Protein AF-A0A0G4L1C3-F1 (afdb_monomer_lite)

Foldseek 3Di:
DFFDLFQKKWKAFQDKFKWWDDDDDLPCLETDIDHHDPPGTDMFGGLVNCFVVVNPGATIDMDGDDPPPVDDTDMDMDGHHDDQQDWGQFLVRDTHGSVRLCVLLVCLVPPPPVVVVVRDPCSRHSNDDRRHDHDPPPDPPDDDPPDDDDDDDD

Structure (mmCIF, N/CA/C/O backbone):
data_AF-A0A0G4L1C3-F1
#
_entry.id   AF-A0A0G4L1C3-F1
#
loop_
_atom_site.group_PDB
_atom_site.id
_atom_site.type_symbol
_atom_site.label_atom_id
_atom_site.label_alt_id
_atom_site.label_comp_id
_atom_site.label_asym_id
_atom_site.label_entity_id
_atom_site.label_seq_id
_atom_site.pdbx_PDB_ins_code
_atom_site.Cartn_x
_atom_site.Cartn_y
_atom_site.Cartn_z
_atom_site.occupancy
_atom_site.B_iso_or_equiv
_atom_site.auth_seq_id
_atom_site.auth_comp_id
_atom_site.auth_asym_id
_atom_site.auth_atom_id
_atom_site.pdbx_PDB_model_num
ATOM 1 N N . LYS A 1 1 ? -1.130 9.609 3.101 1.00 86.75 1 LYS A N 1
ATOM 2 C CA . LYS A 1 1 ? -1.867 8.611 2.279 1.00 86.75 1 LYS A CA 1
ATOM 3 C C . LYS A 1 1 ? -0.878 7.954 1.338 1.00 86.75 1 LYS A C 1
ATOM 5 O O . LYS A 1 1 ? 0.123 8.587 1.032 1.00 86.75 1 LYS A O 1
ATOM 10 N N . HIS A 1 2 ? -1.127 6.717 0.936 1.00 92.50 2 HIS A N 1
ATOM 11 C CA . HIS A 1 2 ? -0.198 5.953 0.112 1.00 92.50 2 HIS A CA 1
ATOM 12 C C . HIS A 1 2 ? -0.915 4.809 -0.606 1.00 92.50 2 HIS A C 1
ATOM 14 O O . HIS A 1 2 ? -2.116 4.603 -0.431 1.00 92.50 2 HIS A O 1
ATOM 20 N N . THR A 1 3 ? -0.153 4.088 -1.412 1.00 94.94 3 THR A N 1
ATOM 21 C CA . THR A 1 3 ? -0.500 2.776 -1.970 1.00 94.94 3 THR A CA 1
ATOM 22 C C . THR A 1 3 ? 0.453 1.731 -1.406 1.00 94.94 3 THR A C 1
ATOM 24 O O . THR A 1 3 ? 1.547 2.077 -0.954 1.00 94.94 3 THR A O 1
ATOM 27 N N . ASP A 1 4 ? 0.083 0.458 -1.481 1.00 96.31 4 ASP A N 1
ATOM 28 C CA . ASP A 1 4 ? 0.944 -0.627 -1.016 1.00 96.31 4 ASP A CA 1
ATOM 29 C C . ASP A 1 4 ? 1.844 -1.167 -2.119 1.00 96.31 4 ASP A C 1
ATOM 31 O O . ASP A 1 4 ? 1.458 -1.256 -3.277 1.00 96.31 4 ASP A O 1
ATOM 35 N N . ILE A 1 5 ? 3.036 -1.597 -1.724 1.00 95.62 5 ILE A N 1
ATOM 36 C CA . ILE A 1 5 ? 4.051 -2.229 -2.582 1.00 95.62 5 ILE A CA 1
ATOM 37 C C . ILE A 1 5 ? 3.631 -3.628 -3.083 1.00 95.62 5 ILE A C 1
ATOM 39 O O . ILE A 1 5 ? 4.226 -4.178 -4.008 1.00 95.62 5 ILE A O 1
ATOM 43 N N . SER A 1 6 ? 2.617 -4.219 -2.453 1.00 96.38 6 SER A N 1
ATOM 44 C CA . SER A 1 6 ? 2.162 -5.600 -2.629 1.00 96.38 6 SER A CA 1
ATOM 45 C C . SER A 1 6 ? 1.531 -5.882 -4.001 1.00 96.38 6 SER A C 1
ATOM 47 O O . SER A 1 6 ? 1.251 -4.991 -4.798 1.00 96.38 6 SER A O 1
ATOM 49 N N . THR A 1 7 ? 1.276 -7.158 -4.280 1.00 97.94 7 THR A N 1
ATOM 50 C CA . THR A 1 7 ? 0.339 -7.613 -5.316 1.00 97.94 7 THR A CA 1
ATOM 51 C C . THR A 1 7 ? -1.093 -7.438 -4.809 1.00 97.94 7 THR A C 1
ATOM 53 O O . THR A 1 7 ? -1.921 -6.793 -5.453 1.00 97.94 7 THR A O 1
ATOM 56 N N . LEU A 1 8 ? -1.365 -7.971 -3.616 1.00 98.19 8 LEU A N 1
ATOM 57 C CA . LEU A 1 8 ? -2.603 -7.771 -2.870 1.00 98.19 8 LEU A CA 1
ATOM 58 C C . LEU A 1 8 ? -2.267 -7.473 -1.410 1.00 98.19 8 LEU A C 1
ATOM 60 O O . LEU A 1 8 ? -1.371 -8.091 -0.831 1.00 98.19 8 LEU A O 1
ATOM 64 N N . THR A 1 9 ? -3.031 -6.579 -0.798 1.00 98.12 9 THR A N 1
ATOM 65 C CA . THR A 1 9 ? -3.011 -6.364 0.650 1.00 98.12 9 THR A CA 1
ATOM 66 C C . THR A 1 9 ? -4.284 -6.918 1.254 1.00 98.12 9 THR A C 1
ATOM 68 O O . THR A 1 9 ? -5.376 -6.637 0.765 1.00 98.12 9 THR A O 1
ATOM 71 N N . LEU A 1 10 ? -4.137 -7.693 2.326 1.00 98.12 10 LEU A N 1
ATOM 72 C CA . LEU A 1 10 ? -5.231 -8.164 3.162 1.00 98.12 10 LEU A CA 1
ATOM 73 C C . LEU A 1 10 ? -5.126 -7.451 4.511 1.00 98.12 10 LEU A C 1
ATOM 75 O O . LEU A 1 10 ? -4.187 -7.689 5.267 1.00 98.12 10 LEU A O 1
ATOM 79 N N . LEU A 1 11 ? -6.076 -6.573 4.815 1.00 97.44 11 LEU A N 1
ATOM 80 C CA . LEU A 1 11 ? -6.136 -5.845 6.077 1.00 97.44 11 LEU A CA 1
ATOM 81 C C . LEU A 1 11 ? -7.276 -6.379 6.943 1.00 97.44 11 LEU A C 1
ATOM 83 O O . LEU A 1 11 ? -8.448 -6.297 6.579 1.00 97.44 11 LEU A O 1
ATOM 87 N N . PHE A 1 12 ? -6.927 -6.860 8.129 1.00 96.69 12 PHE A N 1
ATOM 88 C CA . PHE A 1 12 ? -7.859 -7.298 9.159 1.00 96.69 12 PHE A CA 1
ATOM 89 C C . PHE A 1 12 ? -7.980 -6.200 10.213 1.00 96.69 12 PHE A C 1
ATOM 91 O O . PHE A 1 12 ? -6.984 -5.795 10.818 1.00 96.69 12 PHE A O 1
ATOM 98 N N . SER A 1 13 ? -9.191 -5.688 10.421 1.00 94.12 13 SER A N 1
ATOM 99 C CA . SER A 1 13 ? -9.487 -4.726 11.482 1.00 94.12 13 SER A CA 1
ATOM 100 C C . SER A 1 13 ? -10.976 -4.741 11.801 1.00 94.12 13 SER A C 1
ATOM 102 O O . SER A 1 13 ? -11.802 -4.754 10.890 1.00 94.12 13 SER A O 1
ATOM 104 N N . GLU A 1 14 ? -11.302 -4.707 13.089 1.00 93.19 14 GLU A N 1
ATOM 105 C CA . GLU A 1 14 ? -12.681 -4.610 13.584 1.00 93.19 14 GLU A CA 1
ATOM 106 C C . GLU A 1 14 ? -13.099 -3.157 13.860 1.00 93.19 14 GLU A C 1
ATOM 108 O O . GLU A 1 14 ? -14.279 -2.868 14.037 1.00 93.19 14 GLU A O 1
ATOM 113 N N . GLN A 1 15 ? -12.141 -2.225 13.841 1.00 94.19 15 GLN A N 1
ATOM 114 C CA . GLN A 1 15 ? -12.339 -0.817 14.176 1.00 94.19 15 GLN A CA 1
ATOM 115 C C . GLN A 1 15 ? -12.328 0.071 12.928 1.00 94.19 15 GLN A C 1
ATOM 117 O O . GLN A 1 15 ? -11.556 -0.137 11.981 1.00 94.19 15 GLN A O 1
ATOM 122 N N . TRP A 1 16 ? -13.162 1.112 12.948 1.00 94.69 16 TRP A N 1
ATOM 123 C CA . TRP A 1 16 ? -13.150 2.168 11.938 1.00 94.69 16 TRP A CA 1
ATOM 124 C C . TRP A 1 16 ? -11.783 2.859 11.880 1.00 94.69 16 TRP A C 1
ATOM 126 O O . TRP A 1 16 ? -10.985 2.800 12.813 1.00 94.69 16 TRP A O 1
ATOM 136 N N . GLY A 1 17 ? -11.495 3.506 10.755 1.00 92.94 17 GLY A N 1
ATOM 137 C CA . GLY A 1 17 ? -10.294 4.330 10.606 1.00 92.94 17 GLY A CA 1
ATOM 138 C C . GLY A 1 17 ? -9.596 4.186 9.261 1.00 92.94 17 GLY A C 1
ATOM 139 O O . GLY A 1 17 ? -8.892 5.101 8.845 1.00 92.94 17 GLY A O 1
ATOM 140 N N . LEU A 1 18 ? -9.816 3.080 8.542 1.00 94.88 18 LEU A N 1
ATOM 141 C CA . LEU A 1 18 ? -9.357 2.963 7.159 1.00 94.88 18 LEU A CA 1
ATOM 142 C C . LEU A 1 18 ? -10.184 3.892 6.271 1.00 94.88 18 LEU A C 1
ATOM 144 O O . LEU A 1 18 ? -11.413 3.798 6.250 1.00 94.88 18 LEU A O 1
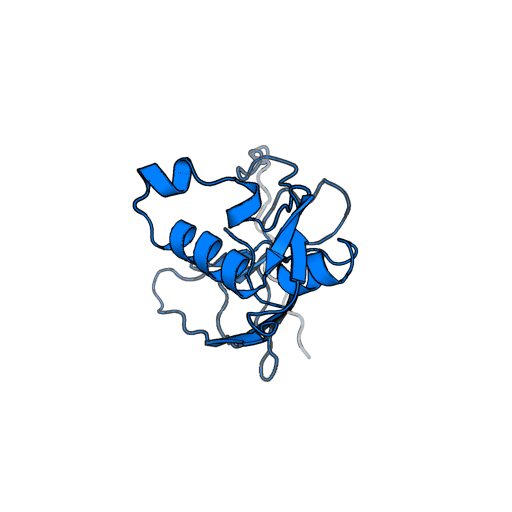ATOM 148 N N . GLN A 1 19 ? -9.500 4.727 5.495 1.00 93.00 19 GLN A N 1
ATOM 149 C CA . GLN A 1 19 ? -10.097 5.451 4.386 1.00 93.00 19 GLN A CA 1
ATOM 150 C C . GLN A 1 19 ? -9.440 5.058 3.068 1.00 93.00 19 GLN A C 1
ATOM 152 O O . GLN A 1 19 ? -8.212 4.977 2.988 1.00 93.00 19 GLN A O 1
ATOM 157 N N . VAL A 1 20 ? -10.255 4.873 2.033 1.00 91.19 20 VAL A N 1
ATOM 158 C CA . VAL A 1 20 ? -9.808 4.559 0.671 1.00 91.19 20 VAL A CA 1
ATOM 159 C C . VAL A 1 20 ? -10.345 5.584 -0.311 1.00 91.19 20 VAL A C 1
ATOM 161 O O . VAL A 1 20 ? -11.377 6.219 -0.079 1.00 91.19 20 VAL A O 1
ATOM 164 N N . ARG A 1 21 ? -9.658 5.710 -1.440 1.00 86.38 21 ARG A N 1
ATOM 165 C CA . ARG A 1 21 ? -10.145 6.467 -2.584 1.00 86.38 21 ARG A CA 1
ATOM 166 C C . ARG A 1 21 ? -10.799 5.517 -3.601 1.00 86.38 21 ARG A C 1
ATOM 168 O O . ARG A 1 21 ? -10.093 4.662 -4.133 1.00 86.38 21 ARG A O 1
ATOM 175 N N . PRO A 1 22 ? -12.112 5.627 -3.883 1.00 74.94 22 PRO A N 1
ATOM 176 C CA . PRO A 1 22 ? -12.794 4.728 -4.818 1.00 74.94 22 PRO A CA 1
ATOM 177 C C . PRO A 1 22 ? -12.300 4.879 -6.271 1.00 74.94 22 PRO A C 1
ATOM 179 O O . PRO A 1 22 ? -11.977 5.997 -6.681 1.00 74.94 22 PRO A O 1
ATOM 182 N N . PRO A 1 23 ? -12.296 3.802 -7.082 1.00 65.19 23 PRO A N 1
ATOM 183 C CA . PRO A 1 23 ? -12.051 3.892 -8.522 1.00 65.19 23 PRO A CA 1
ATOM 184 C C . PRO A 1 23 ? -13.287 4.465 -9.248 1.00 65.19 23 PRO A C 1
ATOM 186 O O . PRO A 1 23 ? -14.407 4.037 -8.976 1.00 65.19 23 PRO A O 1
ATOM 189 N N . GLY A 1 24 ? -13.126 5.410 -10.185 1.00 62.81 24 GLY A N 1
ATOM 190 C CA . GLY A 1 24 ? -14.248 5.959 -10.972 1.00 62.81 24 GLY A CA 1
ATOM 191 C C . GLY A 1 24 ? -14.107 7.434 -11.361 1.00 62.81 24 GLY A C 1
ATOM 192 O O . GLY A 1 24 ? -13.063 8.036 -11.124 1.00 62.81 24 GLY A O 1
ATOM 193 N N . THR A 1 25 ? -15.155 8.001 -11.988 1.00 47.69 25 THR A N 1
ATOM 194 C CA . THR A 1 25 ? -15.210 9.392 -12.486 1.00 47.69 25 THR A CA 1
ATOM 195 C C . THR A 1 25 ? -14.634 10.372 -11.474 1.00 47.69 25 THR A C 1
ATOM 197 O O . THR A 1 25 ? -15.139 10.488 -10.357 1.00 47.69 25 THR A O 1
ATOM 200 N N . CYS A 1 26 ? -13.597 11.085 -11.906 1.00 41.94 26 CYS A N 1
ATOM 201 C CA . CYS A 1 26 ? -12.990 12.247 -11.274 1.00 41.94 26 CYS A CA 1
ATOM 202 C C . CYS A 1 26 ? -14.085 13.133 -10.644 1.00 41.94 26 CYS A C 1
ATOM 204 O O . CYS A 1 26 ? -14.790 13.854 -11.348 1.00 41.94 26 CYS A O 1
ATOM 206 N N . GLY A 1 27 ? -14.297 13.012 -9.330 1.00 40.16 27 GLY A N 1
ATOM 207 C CA . GLY A 1 27 ? -15.465 13.602 -8.665 1.00 40.16 27 GLY A CA 1
ATOM 208 C C . GLY A 1 27 ? -15.669 13.165 -7.216 1.00 40.16 27 GLY A C 1
ATOM 209 O O . GLY A 1 27 ? -16.082 13.987 -6.400 1.00 40.16 27 GLY A O 1
ATOM 210 N N . ALA A 1 28 ? -15.277 11.943 -6.839 1.00 46.56 28 ALA A N 1
ATOM 211 C CA . ALA A 1 28 ? -15.031 11.646 -5.428 1.00 46.56 28 ALA A CA 1
ATOM 212 C C . ALA A 1 28 ? -13.695 12.299 -5.033 1.00 46.56 28 ALA A C 1
ATOM 214 O O . ALA A 1 28 ? -12.619 11.702 -5.123 1.00 46.56 28 ALA A O 1
ATOM 215 N N . ARG A 1 29 ? -13.768 13.585 -4.676 1.00 53.06 29 ARG A N 1
ATOM 216 C CA . ARG A 1 29 ? -12.661 14.337 -4.063 1.00 53.06 29 ARG A CA 1
ATOM 217 C C . ARG A 1 29 ? -12.287 13.767 -2.691 1.00 53.06 29 ARG A C 1
ATOM 219 O O . ARG A 1 29 ? -11.201 14.028 -2.198 1.00 53.06 29 ARG A O 1
ATOM 226 N N . GLU A 1 30 ? -13.178 12.982 -2.091 1.00 70.38 30 GLU A N 1
ATOM 227 C CA . GLU A 1 30 ? -13.136 12.644 -0.678 1.00 70.38 30 GLU A CA 1
ATOM 228 C C . GLU A 1 30 ? -12.699 11.196 -0.426 1.00 70.38 30 GLU A C 1
ATOM 230 O O . GLU A 1 30 ? -13.153 10.246 -1.068 1.00 70.38 30 GLU A O 1
ATOM 235 N N . MET A 1 31 ? -11.794 11.043 0.539 1.00 84.31 31 MET A N 1
ATOM 236 C CA . MET A 1 31 ? -11.395 9.761 1.108 1.00 84.31 31 MET A CA 1
ATOM 237 C C . MET A 1 31 ? -12.562 9.198 1.928 1.00 84.31 31 MET A C 1
ATOM 239 O O . MET A 1 31 ? -12.947 9.786 2.936 1.00 84.31 31 MET A O 1
ATOM 243 N N . GLY A 1 32 ? -13.115 8.057 1.521 1.00 86.12 32 GLY A N 1
ATOM 244 C CA . GLY A 1 32 ? -14.264 7.446 2.191 1.00 86.12 32 GLY A CA 1
ATOM 245 C C . GLY A 1 32 ? -13.839 6.435 3.250 1.00 86.12 32 GLY A C 1
ATOM 246 O O . GLY A 1 32 ? -12.947 5.624 3.000 1.00 86.12 32 GLY A O 1
ATOM 247 N N . PHE A 1 33 ? -14.487 6.449 4.418 1.00 90.31 33 PHE A N 1
ATOM 248 C CA . PHE A 1 33 ? -14.290 5.403 5.423 1.00 90.31 33 PHE A CA 1
ATOM 249 C C . PHE A 1 33 ? -14.807 4.054 4.931 1.00 90.31 33 PHE A C 1
ATOM 251 O O . PHE A 1 33 ? -15.901 3.951 4.374 1.00 90.31 33 PHE A O 1
ATOM 258 N N . VAL A 1 34 ? -14.040 3.003 5.206 1.00 90.88 34 VAL A N 1
ATOM 259 C CA . VAL A 1 34 ? -14.454 1.630 4.927 1.00 90.88 34 VAL A CA 1
ATOM 260 C C . VAL A 1 34 ? -15.006 1.005 6.202 1.00 90.88 34 VAL A C 1
ATOM 262 O O . VAL A 1 34 ? -14.329 0.973 7.229 1.00 90.88 34 VAL A O 1
ATOM 265 N N . ARG A 1 35 ? -16.244 0.507 6.132 1.00 92.56 35 ARG A N 1
ATOM 266 C CA . ARG A 1 35 ? -16.920 -0.149 7.256 1.00 92.56 35 ARG A CA 1
ATOM 267 C C . ARG A 1 35 ? -16.232 -1.479 7.605 1.00 92.56 35 ARG A C 1
ATOM 269 O O . ARG A 1 35 ? -16.203 -2.355 6.739 1.00 92.56 35 ARG A O 1
ATOM 276 N N . PRO A 1 36 ? -15.764 -1.679 8.852 1.00 93.69 36 PRO A N 1
ATOM 277 C CA . PRO A 1 36 ? -15.347 -2.991 9.347 1.00 93.69 36 PRO A CA 1
ATOM 278 C C . PRO A 1 36 ? -16.475 -4.011 9.247 1.00 93.69 36 PRO A C 1
ATOM 280 O O . PRO A 1 36 ? -17.616 -3.737 9.623 1.00 93.69 36 PRO A O 1
ATOM 283 N N . LYS A 1 37 ? -16.156 -5.200 8.738 1.00 94.62 37 LYS A N 1
ATOM 284 C CA . LYS A 1 37 ? -17.090 -6.323 8.669 1.00 94.62 37 LYS A CA 1
ATOM 285 C C . LYS A 1 37 ? -16.489 -7.505 9.414 1.00 94.62 37 LYS A C 1
ATOM 287 O O . LYS A 1 37 ? -15.434 -8.003 9.030 1.00 94.62 37 LYS A O 1
ATOM 292 N N . ALA A 1 38 ? -17.180 -7.953 10.460 1.00 93.75 38 ALA A N 1
ATOM 293 C CA . ALA A 1 38 ? -16.754 -9.090 11.265 1.00 93.75 38 ALA A CA 1
ATOM 294 C C . ALA A 1 38 ? -16.496 -10.329 10.388 1.00 93.75 38 ALA A C 1
ATOM 296 O O . ALA A 1 38 ? -17.269 -10.633 9.474 1.00 93.75 38 ALA A O 1
ATOM 297 N N . GLY A 1 39 ? -15.382 -11.017 10.651 1.00 94.12 39 GLY A N 1
ATOM 298 C CA . GLY A 1 39 ? -14.956 -12.202 9.901 1.00 94.12 39 GLY A CA 1
ATOM 299 C C . GLY A 1 39 ? -14.487 -11.936 8.464 1.00 94.12 39 GLY A C 1
ATOM 300 O O . GLY A 1 39 ? -14.319 -12.887 7.706 1.00 94.12 39 GLY A O 1
ATOM 301 N N . CYS A 1 40 ? -14.293 -10.677 8.058 1.00 95.94 40 CYS A N 1
ATOM 302 C CA . CYS A 1 40 ? -13.834 -10.314 6.717 1.00 95.94 40 CYS A CA 1
ATOM 303 C C . CYS A 1 40 ? -12.530 -9.509 6.766 1.00 95.94 40 CYS A C 1
ATOM 305 O O . CYS A 1 40 ? -12.315 -8.697 7.663 1.00 95.94 40 CYS A O 1
ATOM 307 N N . ALA A 1 41 ? -11.689 -9.703 5.751 1.00 96.31 41 ALA A N 1
ATOM 308 C CA . ALA A 1 41 ? -10.564 -8.822 5.467 1.00 96.31 41 ALA A CA 1
ATOM 309 C C . ALA A 1 41 ? -10.962 -7.783 4.418 1.00 96.31 41 ALA A C 1
ATOM 311 O O . ALA A 1 41 ? -11.736 -8.073 3.500 1.00 96.31 41 ALA A O 1
ATOM 312 N N . PHE A 1 42 ? -10.370 -6.599 4.503 1.00 95.31 42 PHE A N 1
ATOM 313 C CA . PHE A 1 42 ? -10.302 -5.699 3.363 1.00 95.31 42 PHE A CA 1
ATOM 314 C C . PHE A 1 42 ? -9.214 -6.203 2.426 1.00 95.31 42 PHE A C 1
ATOM 316 O O . PHE A 1 42 ? -8.078 -6.390 2.854 1.00 95.31 42 PHE A O 1
ATOM 323 N N . VAL A 1 43 ? -9.567 -6.443 1.167 1.00 96.88 43 VAL A N 1
ATOM 324 C CA . VAL A 1 43 ? -8.624 -6.914 0.153 1.00 96.88 43 VAL A CA 1
ATOM 325 C C . VAL A 1 43 ? -8.534 -5.868 -0.940 1.00 96.88 43 VAL A C 1
ATOM 327 O O . VAL A 1 43 ? -9.550 -5.528 -1.549 1.00 96.88 43 VAL A O 1
ATOM 330 N N . HIS A 1 44 ? -7.335 -5.356 -1.199 1.00 95.50 44 HIS A N 1
ATOM 331 C CA . HIS A 1 44 ? -7.127 -4.362 -2.248 1.00 95.50 44 HIS A CA 1
ATOM 332 C C . HIS A 1 44 ? -5.841 -4.585 -3.036 1.00 95.50 44 HIS A C 1
ATOM 334 O O . HIS A 1 44 ? -4.918 -5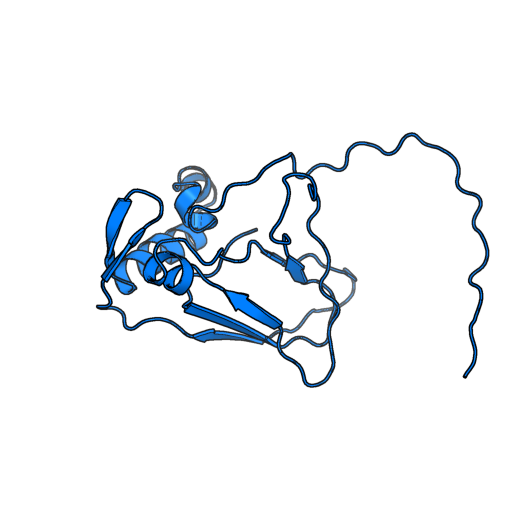.273 -2.606 1.00 95.50 44 HIS A O 1
ATOM 340 N N . VAL A 1 45 ? -5.825 -3.996 -4.229 1.00 96.62 45 VAL A N 1
ATOM 341 C CA . VAL A 1 45 ? -4.723 -4.060 -5.188 1.00 96.62 45 VAL A CA 1
ATOM 342 C C . VAL A 1 45 ? -3.571 -3.174 -4.721 1.00 96.62 45 VAL A C 1
ATOM 344 O O . VAL A 1 45 ? -3.788 -2.004 -4.383 1.00 96.62 45 VAL A O 1
ATOM 347 N N . GLY A 1 46 ? -2.361 -3.727 -4.749 1.00 96.88 46 GLY A N 1
ATOM 348 C CA . GLY A 1 46 ? -1.117 -2.976 -4.608 1.00 96.88 46 GLY A CA 1
ATOM 349 C C . GLY A 1 46 ? -0.392 -2.771 -5.945 1.00 96.88 46 GLY A C 1
ATOM 350 O O . GLY A 1 46 ? -0.849 -3.188 -7.015 1.00 96.88 46 GLY A O 1
ATOM 351 N N . ASP A 1 47 ? 0.764 -2.124 -5.871 1.00 97.00 47 ASP A N 1
ATOM 352 C CA . ASP A 1 47 ? 1.556 -1.683 -7.019 1.00 97.00 47 ASP A CA 1
ATOM 353 C C . ASP A 1 47 ? 2.035 -2.817 -7.907 1.00 97.00 47 ASP A C 1
ATOM 355 O O . ASP A 1 47 ? 1.975 -2.701 -9.130 1.00 97.00 47 ASP A O 1
ATOM 359 N N . SER A 1 48 ? 2.454 -3.936 -7.316 1.00 97.50 48 SER A N 1
ATOM 360 C CA . SER A 1 48 ? 2.992 -5.054 -8.091 1.00 97.50 48 SER A CA 1
ATOM 361 C C . SER A 1 48 ? 1.939 -5.604 -9.058 1.00 97.50 48 SER A C 1
ATOM 363 O O . SER A 1 48 ? 2.237 -5.849 -10.224 1.00 97.50 48 SER A O 1
ATOM 365 N N . LEU A 1 49 ? 0.674 -5.724 -8.631 1.00 97.50 49 LEU A N 1
ATOM 366 C CA . LEU A 1 49 ? -0.407 -6.193 -9.508 1.00 97.50 49 LEU A CA 1
ATOM 367 C C . LEU A 1 49 ? -0.816 -5.133 -10.538 1.00 97.50 49 LEU A C 1
ATOM 369 O O . LEU A 1 49 ? -1.140 -5.462 -11.684 1.00 97.50 49 LEU A O 1
ATOM 373 N N . ARG A 1 50 ? -0.775 -3.852 -10.162 1.00 96.19 50 ARG A N 1
ATOM 374 C CA . ARG A 1 50 ? -0.946 -2.748 -11.109 1.00 96.19 50 ARG A CA 1
ATOM 375 C C . ARG A 1 50 ? 0.093 -2.830 -12.230 1.00 96.19 50 ARG A C 1
ATOM 377 O O . ARG A 1 50 ? -0.296 -2.812 -13.397 1.00 96.19 50 ARG A O 1
ATOM 384 N N . PHE A 1 51 ? 1.372 -2.988 -11.904 1.00 97.19 51 PHE A N 1
ATOM 385 C CA . PHE A 1 51 ? 2.444 -3.065 -12.897 1.00 97.19 51 PHE A CA 1
ATOM 386 C C . PHE A 1 51 ? 2.358 -4.354 -13.722 1.00 97.19 51 PHE A C 1
ATOM 388 O O . PHE A 1 51 ? 2.330 -4.297 -14.951 1.00 97.19 51 PHE A O 1
ATOM 395 N N . ALA A 1 52 ? 2.195 -5.507 -13.064 1.00 96.81 52 ALA A N 1
ATOM 396 C CA . ALA A 1 52 ? 2.080 -6.813 -13.715 1.00 96.81 52 ALA A CA 1
ATOM 397 C C . ALA A 1 52 ? 0.893 -6.902 -14.689 1.00 96.81 52 ALA A C 1
ATOM 399 O O . ALA A 1 52 ? 0.956 -7.599 -15.699 1.00 96.81 52 ALA A O 1
ATOM 400 N N . SER A 1 53 ? -0.197 -6.181 -14.412 1.00 96.12 53 SER A N 1
ATOM 401 C CA . SER A 1 53 ? -1.377 -6.141 -15.285 1.00 96.12 53 SER A CA 1
ATOM 402 C C . SER A 1 53 ? -1.276 -5.142 -16.442 1.00 96.12 53 SER A C 1
ATOM 404 O O . SER A 1 53 ? -2.253 -4.965 -17.174 1.00 96.12 53 SER A O 1
ATOM 406 N N . GLY A 1 54 ? -0.132 -4.470 -16.614 1.00 95.25 54 GLY A N 1
ATOM 407 C CA . GLY A 1 54 ? 0.025 -3.397 -17.595 1.00 95.25 54 GLY A CA 1
ATOM 408 C C . GLY A 1 54 ? -0.869 -2.197 -17.276 1.00 95.25 54 GLY A C 1
ATOM 409 O O . GLY A 1 54 ? -1.515 -1.653 -18.167 1.00 95.25 54 GLY A O 1
ATOM 410 N N . MET A 1 55 ? -0.954 -1.822 -15.995 1.00 92.81 55 MET A N 1
ATOM 411 C CA . MET A 1 55 ? -1.744 -0.701 -15.459 1.00 92.81 55 MET A CA 1
ATOM 412 C C . MET A 1 55 ? -3.269 -0.854 -15.554 1.00 92.81 55 MET A C 1
ATOM 414 O O . MET A 1 55 ? -3.992 0.115 -15.307 1.00 92.81 55 MET A O 1
ATOM 418 N N . LYS A 1 56 ? -3.776 -2.054 -15.872 1.00 92.75 56 LYS A N 1
ATOM 419 C CA . LYS A 1 56 ? -5.222 -2.334 -15.928 1.00 92.75 56 LYS A CA 1
ATOM 420 C C . LYS A 1 56 ? -5.870 -2.281 -14.548 1.00 92.75 56 LYS A C 1
ATOM 422 O O . LYS A 1 56 ? -6.965 -1.741 -14.412 1.00 92.75 56 LYS A O 1
ATOM 427 N N . PHE A 1 57 ? -5.199 -2.819 -13.531 1.00 93.38 57 PHE A N 1
ATOM 428 C CA . PHE A 1 57 ? -5.625 -2.659 -12.144 1.00 93.38 57 PHE A CA 1
ATOM 429 C C . PHE A 1 57 ? -5.044 -1.376 -11.536 1.00 93.38 57 PHE A C 1
ATOM 431 O O . PHE A 1 57 ? -3.939 -0.934 -11.863 1.00 93.38 57 PHE A O 1
ATOM 438 N N . GLN A 1 58 ? -5.813 -0.756 -10.646 1.00 91.38 58 GLN A N 1
ATOM 439 C CA . GLN A 1 58 ? -5.429 0.463 -9.940 1.00 91.38 58 GLN A CA 1
ATOM 440 C C . GLN A 1 58 ? -4.984 0.123 -8.522 1.00 91.38 58 GLN A C 1
ATOM 442 O O . GLN A 1 58 ? -5.722 -0.551 -7.805 1.00 91.38 58 GLN A O 1
ATOM 447 N N . SER A 1 59 ? -3.812 0.612 -8.112 1.00 93.94 59 SER A N 1
ATOM 448 C CA . SER A 1 59 ? -3.379 0.524 -6.718 1.00 93.94 59 SER A CA 1
ATOM 449 C C . SER A 1 59 ? -4.320 1.342 -5.839 1.00 93.94 59 SER A C 1
ATOM 451 O O . SER A 1 59 ? -4.658 2.483 -6.165 1.00 93.94 59 SER A O 1
ATOM 453 N N . CYS A 1 60 ? -4.740 0.777 -4.712 1.00 93.25 60 CYS A N 1
ATOM 454 C CA . CYS A 1 60 ? -5.671 1.443 -3.808 1.00 93.25 60 CYS A CA 1
ATOM 455 C C . CYS A 1 60 ? -4.964 2.545 -3.008 1.00 93.25 60 CYS A C 1
ATOM 457 O O . CYS A 1 60 ? -4.148 2.259 -2.125 1.00 93.25 60 CYS A O 1
ATOM 459 N N . ILE A 1 61 ? -5.293 3.810 -3.292 1.00 91.75 61 ILE A N 1
ATOM 460 C CA . ILE A 1 61 ? -4.878 4.925 -2.436 1.00 91.75 61 ILE A CA 1
ATOM 461 C C . ILE A 1 61 ? -5.671 4.837 -1.137 1.00 91.75 61 ILE A C 1
ATOM 463 O O . ILE A 1 61 ? -6.902 4.900 -1.140 1.00 91.75 61 ILE A O 1
ATOM 467 N N . HIS A 1 62 ? -4.958 4.749 -0.022 1.00 93.38 62 HIS A N 1
ATOM 468 C CA . HIS A 1 62 ? -5.565 4.643 1.291 1.00 93.38 62 HIS A CA 1
ATOM 469 C C . HIS A 1 62 ? -4.761 5.387 2.370 1.00 93.38 62 HIS A C 1
ATOM 471 O O . HIS A 1 62 ? -3.599 5.787 2.201 1.00 93.38 62 HIS A O 1
ATOM 477 N N . ARG A 1 63 ? -5.422 5.640 3.499 1.00 93.25 63 ARG A N 1
ATOM 478 C CA . ARG A 1 63 ? -4.823 6.175 4.727 1.00 93.25 63 ARG A CA 1
ATOM 479 C C . ARG A 1 63 ? -5.575 5.649 5.939 1.00 93.25 63 ARG A C 1
ATOM 481 O O . ARG A 1 63 ? -6.693 5.155 5.812 1.00 93.25 63 ARG A O 1
ATOM 488 N N . VAL A 1 64 ? -4.979 5.823 7.109 1.00 93.00 64 VAL A N 1
ATOM 489 C CA . VAL A 1 64 ? -5.666 5.619 8.381 1.00 93.00 64 VAL A CA 1
ATOM 490 C C . VAL A 1 64 ? -5.839 6.974 9.050 1.00 93.00 64 VAL A C 1
ATOM 492 O O . VAL A 1 64 ? -4.886 7.746 9.136 1.00 93.00 64 VAL A O 1
ATOM 495 N N . VAL A 1 65 ? -7.061 7.267 9.483 1.00 90.75 65 VAL A N 1
ATOM 496 C CA . VAL A 1 65 ? -7.406 8.434 10.300 1.00 90.75 65 VAL A CA 1
ATOM 497 C C . VAL A 1 65 ? -8.093 7.913 11.561 1.00 90.75 65 VAL A C 1
ATOM 499 O O . VAL A 1 65 ? -8.950 7.035 11.432 1.00 90.75 65 VAL A O 1
ATOM 502 N N . PRO A 1 66 ? -7.746 8.399 12.766 1.00 86.81 66 PRO A N 1
ATOM 503 C CA . PRO A 1 66 ? -8.484 8.052 13.977 1.00 86.81 66 PRO A CA 1
ATOM 504 C C . PRO A 1 66 ? -9.973 8.373 13.803 1.00 86.81 66 PRO A C 1
ATOM 506 O O . PRO A 1 66 ? -10.321 9.497 13.447 1.00 86.81 66 PRO A O 1
ATOM 509 N N . PHE A 1 67 ? -10.839 7.380 14.008 1.00 89.38 67 PHE A N 1
ATOM 510 C CA . PHE A 1 67 ? -12.289 7.594 14.009 1.00 89.38 67 PHE A CA 1
ATOM 511 C C . PHE A 1 67 ? -12.757 8.073 15.386 1.00 89.38 67 PHE A C 1
ATOM 513 O O . PHE A 1 67 ? -13.461 9.071 15.485 1.00 89.38 67 PHE A O 1
ATOM 520 N N . ASP A 1 68 ? -12.278 7.406 16.437 1.00 89.38 68 ASP A N 1
ATOM 521 C CA . ASP A 1 68 ? -12.327 7.880 17.815 1.00 89.38 68 ASP A CA 1
ATOM 522 C C . ASP A 1 68 ? -10.883 8.142 18.281 1.00 89.38 68 ASP A C 1
ATOM 524 O O . ASP A 1 68 ? -10.081 7.204 18.322 1.00 89.38 68 ASP A O 1
ATOM 528 N N . PRO A 1 69 ? -10.497 9.396 18.579 1.00 88.19 69 PRO A N 1
ATOM 529 C CA . PRO A 1 69 ? -9.141 9.722 19.013 1.00 88.19 69 PRO A CA 1
ATOM 530 C C . PRO A 1 69 ? -8.832 9.265 20.447 1.00 88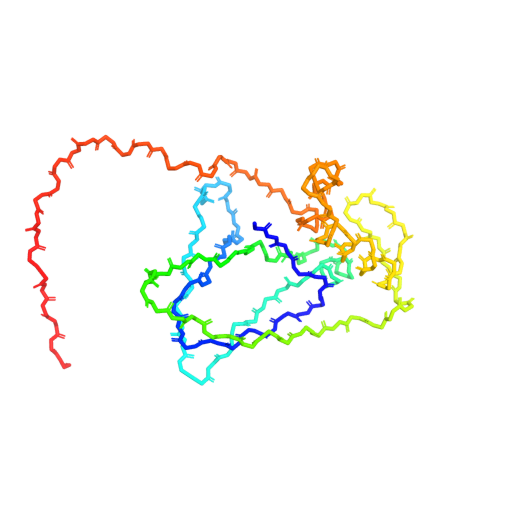.19 69 PRO A C 1
ATOM 532 O O . PRO A 1 69 ? -7.683 9.370 20.873 1.00 88.19 69 PRO A O 1
ATOM 535 N N . THR A 1 70 ? -9.830 8.799 21.203 1.00 93.81 70 THR A N 1
ATOM 536 C CA . THR A 1 70 ? -9.663 8.330 22.585 1.00 93.81 70 THR A CA 1
ATOM 537 C C . THR A 1 70 ? -9.325 6.842 22.678 1.00 93.81 70 THR A C 1
ATOM 539 O O . THR A 1 70 ? -8.881 6.382 23.730 1.00 93.81 70 THR A O 1
ATOM 542 N N . GLU A 1 71 ? -9.466 6.096 21.580 1.00 90.62 71 GLU A N 1
ATOM 543 C CA . GLU A 1 71 ? -9.214 4.659 21.534 1.00 90.62 71 GLU A CA 1
ATOM 544 C C . GLU A 1 71 ? -7.940 4.304 20.757 1.00 90.62 71 GLU A C 1
ATOM 546 O O . GLU A 1 71 ? -7.563 4.933 19.764 1.00 90.62 71 GLU A O 1
ATOM 551 N N . HIS A 1 72 ? -7.288 3.217 21.171 1.00 93.12 72 HIS A N 1
ATOM 552 C CA . HIS A 1 72 ? -6.254 2.587 20.359 1.00 93.12 72 HIS A CA 1
ATOM 553 C C . HIS A 1 72 ? -6.889 1.749 19.256 1.00 93.12 72 HIS A C 1
ATOM 555 O O . HIS A 1 72 ? -7.788 0.948 19.507 1.00 93.12 72 HIS A O 1
ATOM 561 N N . ARG A 1 73 ? -6.375 1.897 18.033 1.00 92.75 73 ARG A N 1
ATOM 562 C CA . ARG A 1 73 ? -6.805 1.114 16.877 1.00 92.75 73 ARG A CA 1
ATOM 563 C C . ARG A 1 73 ? -5.811 0.002 16.571 1.00 92.75 73 ARG A C 1
ATOM 565 O O . ARG A 1 73 ? -4.647 0.283 16.289 1.00 92.75 73 ARG A O 1
ATOM 572 N N . TYR A 1 74 ? -6.294 -1.234 16.503 1.00 93.44 74 TYR A N 1
ATOM 573 C CA . TYR A 1 74 ? -5.499 -2.392 16.106 1.00 93.44 74 TYR A CA 1
ATOM 574 C C . TYR A 1 74 ? -5.905 -2.896 14.718 1.00 93.44 74 TYR A C 1
ATOM 576 O O . TYR A 1 74 ? -7.080 -2.946 14.337 1.00 93.44 74 TYR A O 1
ATOM 584 N N . SER A 1 75 ? -4.905 -3.262 13.923 1.00 94.62 75 SER A N 1
ATOM 585 C CA . SER A 1 75 ? -5.112 -3.911 12.632 1.00 94.62 75 SER A CA 1
ATOM 586 C C . SER A 1 75 ? -3.906 -4.747 12.242 1.00 94.62 75 SER A C 1
ATOM 588 O O . SER A 1 75 ? -2.778 -4.388 12.573 1.00 94.62 75 SER A O 1
ATOM 590 N N . MET A 1 76 ? -4.143 -5.812 11.484 1.00 96.19 76 MET A N 1
ATOM 591 C CA . MET A 1 76 ? -3.100 -6.641 10.888 1.00 96.19 76 MET A CA 1
ATOM 592 C C . MET A 1 76 ? -3.150 -6.478 9.372 1.00 96.19 76 MET A C 1
ATOM 594 O O . MET A 1 76 ? -4.166 -6.790 8.755 1.00 96.19 76 MET A O 1
ATOM 598 N N . ALA A 1 77 ? -2.066 -5.985 8.779 1.00 96.56 77 ALA A N 1
ATOM 599 C CA . ALA A 1 77 ? -1.894 -5.945 7.333 1.00 96.56 77 ALA A CA 1
ATOM 600 C C . ALA A 1 77 ? -1.000 -7.112 6.900 1.00 96.56 77 ALA A C 1
ATOM 602 O O . ALA A 1 77 ? 0.104 -7.276 7.415 1.00 96.56 77 ALA A O 1
ATOM 603 N N . TYR A 1 78 ? -1.480 -7.912 5.956 1.00 97.94 78 TYR A N 1
ATOM 604 C CA . TYR A 1 78 ? -0.712 -8.948 5.282 1.00 97.94 78 TYR A CA 1
ATOM 605 C C . TYR A 1 78 ? -0.486 -8.535 3.827 1.00 97.94 78 TYR A C 1
ATOM 607 O O . TYR A 1 78 ? -1.440 -8.313 3.078 1.00 97.94 78 TYR A O 1
ATOM 615 N N . PHE A 1 79 ? 0.781 -8.436 3.431 1.00 97.62 79 PHE A N 1
ATOM 616 C CA . PHE A 1 79 ? 1.183 -8.064 2.080 1.00 97.62 79 PHE A CA 1
ATOM 617 C C . PHE A 1 79 ? 1.562 -9.316 1.292 1.00 97.62 79 PHE A C 1
ATOM 619 O O . PHE A 1 79 ? 2.633 -9.884 1.500 1.00 97.62 79 PHE A O 1
ATOM 626 N N . LEU A 1 80 ? 0.711 -9.725 0.351 1.00 97.94 80 LEU A N 1
ATOM 627 C CA . LEU A 1 80 ? 1.091 -10.716 -0.650 1.00 97.94 80 LEU A CA 1
ATOM 628 C C . LEU A 1 80 ? 1.967 -10.015 -1.689 1.00 97.94 80 LEU A C 1
ATOM 630 O O . LEU A 1 80 ? 1.454 -9.207 -2.462 1.00 97.94 80 LEU A O 1
ATOM 634 N N . ARG A 1 81 ? 3.275 -10.278 -1.693 1.00 97.25 81 ARG A N 1
ATOM 635 C CA . ARG A 1 81 ? 4.238 -9.642 -2.610 1.00 97.25 81 ARG A CA 1
ATOM 636 C C . ARG A 1 81 ? 4.598 -10.566 -3.773 1.00 97.25 81 ARG A C 1
ATOM 638 O O . ARG A 1 81 ? 4.451 -11.780 -3.669 1.00 97.25 81 ARG A O 1
ATOM 645 N N . ALA A 1 82 ? 5.052 -9.971 -4.873 1.00 96.94 82 ALA A N 1
ATOM 646 C CA . ALA A 1 82 ? 5.769 -10.704 -5.910 1.00 96.94 82 ALA A CA 1
ATOM 647 C C . ALA A 1 82 ? 7.154 -11.140 -5.398 1.00 96.94 82 ALA A C 1
ATOM 649 O O . ALA A 1 82 ? 7.673 -10.533 -4.459 1.00 96.94 82 ALA A O 1
ATOM 650 N N . GLU A 1 83 ? 7.732 -12.168 -6.022 1.00 97.75 83 GLU A N 1
ATOM 651 C CA . GLU A 1 83 ? 9.125 -12.563 -5.778 1.00 97.75 83 GLU A CA 1
ATOM 652 C C . GLU A 1 83 ? 10.063 -11.417 -6.158 1.00 97.75 83 GLU A C 1
ATOM 654 O O . GLU A 1 83 ? 9.809 -10.715 -7.142 1.00 97.75 83 GLU A O 1
ATOM 659 N N . ASP A 1 84 ? 11.137 -11.227 -5.391 1.00 97.94 84 ASP A N 1
ATOM 660 C CA . ASP A 1 84 ? 11.984 -10.034 -5.491 1.00 97.94 84 ASP A CA 1
ATOM 661 C C . ASP A 1 84 ? 12.606 -9.857 -6.890 1.00 97.94 84 ASP A C 1
ATOM 663 O O . ASP A 1 84 ? 12.813 -8.723 -7.315 1.00 97.94 84 ASP A O 1
ATOM 667 N N . ASP A 1 85 ? 12.851 -10.940 -7.633 1.00 98.06 85 ASP A N 1
ATOM 668 C CA . ASP A 1 85 ? 13.414 -10.936 -8.991 1.00 98.06 85 ASP A CA 1
ATOM 669 C C . ASP A 1 85 ? 12.374 -10.723 -10.107 1.00 98.06 85 ASP A C 1
ATOM 671 O O . ASP A 1 85 ? 12.733 -10.593 -11.282 1.00 98.06 85 ASP A O 1
ATOM 675 N N . THR A 1 86 ? 11.085 -10.637 -9.763 1.00 97.94 86 THR A N 1
ATOM 676 C CA . THR A 1 86 ? 10.018 -10.441 -10.749 1.00 97.94 86 THR A CA 1
ATOM 677 C C . THR A 1 86 ? 10.162 -9.074 -11.412 1.00 97.94 86 THR A C 1
ATOM 679 O O . THR A 1 86 ? 10.151 -8.044 -10.741 1.00 97.94 86 THR A O 1
ATOM 682 N N . MET A 1 87 ? 10.257 -9.057 -12.742 1.00 98.00 87 MET A N 1
ATOM 683 C CA . MET A 1 87 ? 10.399 -7.833 -13.533 1.00 98.00 87 MET A CA 1
ATOM 684 C C . MET A 1 87 ? 9.047 -7.221 -13.906 1.00 98.00 87 MET A C 1
ATOM 686 O O . MET A 1 87 ? 8.160 -7.913 -14.410 1.00 98.00 87 MET A O 1
ATOM 690 N N . PHE A 1 88 ? 8.933 -5.899 -13.771 1.00 95.88 88 PHE A N 1
ATOM 691 C CA . PHE A 1 88 ? 7.796 -5.113 -14.248 1.00 95.88 88 PHE A CA 1
ATOM 692 C C . PHE A 1 88 ? 8.244 -3.826 -14.948 1.00 95.88 88 PHE A C 1
ATOM 694 O O . PHE A 1 88 ? 9.408 -3.431 -14.883 1.00 95.88 88 PHE A O 1
ATOM 701 N N . VAL A 1 89 ? 7.290 -3.155 -15.597 1.00 97.00 89 VAL A N 1
ATOM 702 C CA . VAL A 1 89 ? 7.433 -1.759 -16.023 1.00 97.00 89 VAL A CA 1
ATOM 703 C C . VAL A 1 89 ? 6.627 -0.900 -15.057 1.00 97.00 89 VAL A C 1
ATOM 705 O O . VAL A 1 89 ? 5.416 -1.094 -14.934 1.00 97.00 89 VAL A O 1
ATOM 708 N N . ASP A 1 90 ? 7.293 0.009 -14.348 1.00 94.94 90 ASP A N 1
ATOM 709 C CA . ASP A 1 90 ? 6.631 0.890 -13.387 1.00 94.94 90 ASP A CA 1
ATOM 710 C C . ASP A 1 90 ? 5.830 2.010 -14.073 1.00 94.94 90 ASP A C 1
ATOM 712 O O . ASP A 1 90 ? 5.778 2.136 -15.300 1.00 94.94 90 ASP A O 1
ATOM 716 N N . SER A 1 91 ? 5.177 2.850 -13.271 1.00 92.25 91 SER A N 1
ATOM 717 C CA . SER A 1 91 ? 4.373 3.966 -13.784 1.00 92.25 91 SER A CA 1
ATOM 718 C C . SER A 1 91 ? 5.189 5.079 -14.464 1.00 92.25 91 SER A C 1
ATOM 720 O O . SER A 1 91 ? 4.593 5.966 -15.075 1.00 92.25 91 SER A O 1
ATOM 722 N N . GLU A 1 92 ? 6.520 5.052 -14.367 1.00 92.12 92 GLU A N 1
ATOM 723 C CA . GLU A 1 92 ? 7.437 5.969 -15.056 1.00 92.12 92 GLU A CA 1
ATOM 724 C C . GLU A 1 92 ? 8.051 5.348 -16.320 1.00 92.12 92 GLU A C 1
ATOM 726 O O . GLU A 1 92 ? 8.808 6.007 -17.032 1.00 92.12 92 GLU A O 1
ATOM 731 N N . GLY A 1 93 ? 7.709 4.096 -16.637 1.00 94.19 93 GLY A N 1
ATOM 732 C CA . GLY A 1 93 ? 8.248 3.377 -17.788 1.00 94.19 93 GLY A CA 1
ATOM 733 C C . GLY A 1 93 ? 9.609 2.726 -17.531 1.00 94.19 93 GLY A C 1
ATOM 734 O O . GLY A 1 93 ? 10.242 2.261 -18.480 1.00 94.19 93 GLY A O 1
ATOM 735 N N . ARG A 1 94 ? 10.074 2.671 -16.277 1.00 95.31 94 ARG A N 1
ATOM 736 C CA . ARG A 1 94 ? 11.328 2.002 -15.913 1.00 95.31 94 ARG A CA 1
ATOM 737 C C . ARG A 1 94 ? 11.101 0.495 -15.836 1.00 95.31 94 ARG A C 1
ATOM 739 O O . ARG A 1 94 ? 10.127 0.043 -15.238 1.00 95.31 94 ARG A O 1
ATOM 746 N N . ALA A 1 95 ? 12.020 -0.285 -16.401 1.00 97.19 95 ALA A N 1
ATOM 747 C CA . ALA A 1 95 ? 12.080 -1.723 -16.162 1.00 97.19 95 ALA A CA 1
ATOM 748 C C . ALA A 1 95 ? 12.771 -1.973 -14.815 1.00 97.19 95 ALA A C 1
ATOM 750 O O . ALA A 1 95 ? 13.963 -1.696 -14.683 1.00 97.19 95 ALA A O 1
ATOM 751 N N . ILE A 1 96 ? 12.024 -2.466 -13.829 1.00 96.94 96 ILE A N 1
ATOM 752 C CA . ILE A 1 96 ? 12.503 -2.666 -12.455 1.00 96.94 96 ILE A CA 1
ATOM 753 C C . ILE A 1 96 ? 12.064 -4.026 -11.916 1.00 96.94 96 ILE A C 1
ATOM 755 O O . ILE A 1 96 ? 11.038 -4.570 -12.329 1.00 96.94 96 ILE A O 1
ATOM 759 N N . THR A 1 97 ? 12.834 -4.559 -10.973 1.00 98.06 97 THR A N 1
ATOM 760 C CA . THR A 1 97 ? 12.444 -5.742 -10.196 1.00 98.06 97 THR A CA 1
ATOM 761 C C . THR A 1 97 ? 11.498 -5.369 -9.048 1.00 98.06 97 THR A C 1
ATOM 763 O O . THR A 1 97 ? 11.500 -4.230 -8.569 1.00 98.06 97 THR A O 1
ATOM 766 N N . ALA A 1 98 ? 10.715 -6.334 -8.561 1.00 97.25 98 ALA A N 1
ATOM 767 C CA . ALA A 1 98 ? 9.874 -6.171 -7.377 1.00 97.25 98 ALA A CA 1
ATOM 768 C C . ALA A 1 98 ? 10.695 -5.775 -6.136 1.00 97.25 98 ALA A C 1
ATOM 770 O O . ALA A 1 98 ? 10.267 -4.914 -5.367 1.00 97.25 98 ALA A O 1
ATOM 771 N N . GLY A 1 99 ? 11.887 -6.361 -5.972 1.00 97.31 99 GLY A N 1
ATOM 772 C CA . GLY A 1 99 ? 12.817 -6.045 -4.889 1.00 97.31 99 GLY A CA 1
ATOM 773 C C . GLY A 1 99 ? 13.340 -4.609 -4.967 1.00 97.31 99 GLY A C 1
ATOM 774 O O . GLY A 1 99 ? 13.308 -3.887 -3.975 1.00 97.31 99 GLY A O 1
ATOM 775 N N . GLN A 1 100 ? 13.720 -4.139 -6.161 1.00 96.75 100 GLN A N 1
ATOM 776 C CA . GLN A 1 100 ? 14.116 -2.737 -6.358 1.00 96.75 100 GLN A CA 1
ATOM 777 C C . GLN A 1 100 ? 12.972 -1.768 -6.041 1.00 96.75 100 GLN A C 1
ATOM 779 O O . GLN A 1 100 ? 13.184 -0.793 -5.324 1.00 96.75 100 GLN A O 1
ATOM 784 N N . TRP A 1 101 ? 11.754 -2.046 -6.527 1.00 96.31 101 TRP A N 1
ATOM 785 C CA . TRP A 1 101 ? 10.578 -1.231 -6.203 1.00 96.31 101 TRP A CA 1
ATOM 786 C C . TRP A 1 101 ? 10.318 -1.187 -4.695 1.00 96.31 101 TRP A C 1
ATOM 788 O O . TRP A 1 101 ? 10.045 -0.123 -4.137 1.00 96.31 101 TRP A O 1
ATOM 798 N N . HIS A 1 102 ? 10.428 -2.340 -4.030 1.00 95.25 102 HIS A N 1
ATOM 799 C CA . HIS A 1 102 ? 10.297 -2.447 -2.587 1.00 95.25 102 HIS A CA 1
ATOM 800 C C . HIS A 1 102 ? 11.299 -1.558 -1.856 1.00 95.25 102 HIS A C 1
ATOM 802 O O . HIS A 1 102 ? 10.882 -0.754 -1.027 1.00 95.25 102 HIS A O 1
ATOM 808 N N . ASP A 1 103 ? 12.585 -1.670 -2.171 1.00 94.50 103 ASP A N 1
ATOM 809 C CA . ASP A 1 103 ? 13.637 -0.962 -1.447 1.00 94.50 103 ASP A CA 1
ATOM 810 C C . ASP A 1 103 ? 13.576 0.550 -1.686 1.00 94.50 103 ASP A C 1
ATOM 812 O O . ASP A 1 103 ? 13.671 1.328 -0.735 1.00 94.50 103 ASP A O 1
ATOM 816 N N . GLU A 1 104 ? 13.343 0.979 -2.933 1.00 93.31 104 GLU A N 1
ATOM 817 C CA . GLU A 1 104 ? 13.160 2.393 -3.279 1.00 93.31 104 GLU A CA 1
ATOM 818 C C . GLU A 1 104 ? 11.958 2.995 -2.537 1.00 93.31 104 GLU A C 1
ATOM 820 O O . GLU A 1 104 ? 12.062 4.066 -1.928 1.00 93.31 104 GLU A O 1
ATOM 825 N N . LYS A 1 105 ? 10.817 2.294 -2.538 1.00 92.38 105 LYS A N 1
ATOM 826 C CA . LYS A 1 105 ? 9.595 2.775 -1.890 1.00 92.38 105 LYS A CA 1
ATOM 827 C C . LYS A 1 105 ? 9.686 2.720 -0.367 1.00 92.38 105 LYS A C 1
ATOM 829 O O . LYS A 1 105 ? 9.269 3.662 0.303 1.00 92.38 105 LYS A O 1
ATOM 834 N N . PHE A 1 106 ? 10.241 1.647 0.191 1.00 90.56 106 PHE A N 1
ATOM 835 C CA . PHE A 1 106 ? 10.455 1.508 1.630 1.00 90.56 106 PHE A CA 1
ATOM 836 C C . PHE A 1 106 ? 11.376 2.612 2.142 1.00 90.56 106 PHE A C 1
ATOM 838 O O . PHE A 1 106 ? 11.040 3.286 3.116 1.00 90.56 106 PHE A O 1
ATOM 845 N N . LYS A 1 107 ? 12.471 2.884 1.421 1.00 89.25 107 LYS A N 1
ATOM 846 C CA . LYS A 1 107 ? 13.356 4.009 1.715 1.00 89.25 107 LYS A CA 1
ATOM 847 C C . LYS A 1 107 ? 12.588 5.331 1.750 1.00 89.25 107 LYS A C 1
ATOM 849 O O . LYS A 1 107 ? 12.719 6.068 2.725 1.00 89.25 107 LYS A O 1
ATOM 854 N N . ALA A 1 108 ? 11.738 5.589 0.754 1.00 87.19 108 ALA A N 1
ATOM 855 C CA . ALA A 1 108 ? 10.914 6.797 0.706 1.00 87.19 108 ALA A CA 1
ATOM 856 C C . ALA A 1 108 ? 9.947 6.932 1.901 1.00 87.19 108 ALA A C 1
ATOM 858 O O . ALA A 1 108 ? 9.637 8.053 2.292 1.00 87.19 108 ALA A O 1
ATOM 859 N N . PHE A 1 109 ? 9.493 5.831 2.513 1.00 84.69 109 PHE A N 1
ATOM 860 C CA . PHE A 1 109 ? 8.684 5.875 3.740 1.00 84.69 109 PHE A CA 1
ATOM 861 C C . PHE A 1 109 ? 9.502 6.099 5.016 1.00 84.69 109 PHE A C 1
ATOM 863 O O . PHE A 1 109 ? 8.981 6.654 5.982 1.00 84.69 109 PHE A O 1
ATOM 870 N N . THR A 1 110 ? 10.753 5.641 5.046 1.00 86.31 110 THR A N 1
ATOM 871 C CA . THR A 1 110 ? 11.613 5.713 6.240 1.00 86.31 110 THR A CA 1
ATOM 872 C C . THR A 1 110 ? 12.512 6.944 6.290 1.00 86.31 110 THR A C 1
ATOM 874 O O . THR A 1 110 ? 13.033 7.274 7.354 1.00 86.31 110 THR A O 1
ATOM 877 N N . ASP A 1 111 ? 12.724 7.611 5.154 1.00 86.50 111 ASP A N 1
ATOM 878 C CA . ASP A 1 111 ? 13.591 8.783 5.067 1.00 86.50 111 ASP A CA 1
ATOM 879 C C . ASP A 1 111 ? 13.016 9.974 5.872 1.00 86.50 111 ASP A C 1
ATOM 881 O O . ASP A 1 111 ? 11.807 10.054 6.085 1.00 86.50 111 ASP A O 1
ATOM 885 N N . PRO A 1 112 ? 13.845 10.930 6.331 1.00 87.19 112 PRO A N 1
ATOM 886 C CA . PRO A 1 112 ? 13.360 12.146 6.989 1.00 87.19 112 PRO A CA 1
ATOM 887 C C . PRO A 1 112 ? 12.419 12.968 6.097 1.00 87.19 112 PRO A C 1
ATOM 889 O O . PRO A 1 112 ? 12.576 12.976 4.879 1.00 87.19 112 PRO A O 1
ATOM 892 N N . GLU A 1 113 ? 11.503 13.733 6.700 1.00 81.19 113 GLU A N 1
ATOM 893 C CA . GLU A 1 113 ? 10.433 14.478 6.005 1.00 81.19 113 GLU A CA 1
ATOM 894 C C . GLU A 1 113 ? 10.923 15.310 4.806 1.00 81.19 113 GLU A C 1
ATOM 896 O O . GLU A 1 113 ? 10.310 15.295 3.739 1.00 81.19 113 GLU A O 1
ATOM 901 N N . LEU A 1 114 ? 12.079 15.967 4.946 1.00 83.00 114 LEU A N 1
ATOM 902 C CA . LEU A 1 114 ? 12.690 16.765 3.880 1.00 83.00 114 LEU A CA 1
ATOM 903 C C . LEU A 1 114 ? 13.013 15.933 2.626 1.00 83.00 114 LEU A C 1
ATOM 905 O O . LEU A 1 114 ? 12.832 16.407 1.510 1.00 83.00 114 LEU A O 1
ATOM 909 N N . TRP A 1 115 ? 13.441 14.683 2.805 1.00 78.94 115 TRP A N 1
ATOM 910 C CA . TRP A 1 115 ? 13.746 13.748 1.722 1.00 78.94 115 TRP A CA 1
ATOM 911 C C . TRP A 1 115 ? 12.491 13.047 1.195 1.00 78.94 115 TRP A C 1
ATOM 913 O O . TRP A 1 115 ? 12.379 12.846 -0.012 1.00 78.94 115 TRP A O 1
ATOM 923 N N . GLN A 1 116 ? 11.504 12.763 2.055 1.00 77.94 116 GLN A N 1
ATOM 924 C CA . GLN A 1 116 ? 10.197 12.261 1.608 1.00 77.94 116 GLN A CA 1
ATOM 925 C C . GLN A 1 116 ? 9.511 13.256 0.664 1.00 77.94 116 GLN A C 1
ATOM 927 O O . GLN A 1 116 ? 8.943 12.858 -0.351 1.00 77.94 116 GLN A O 1
ATOM 932 N N . ALA A 1 117 ? 9.613 14.559 0.954 1.00 77.81 117 ALA A N 1
ATOM 933 C CA . ALA A 1 117 ? 9.068 15.622 0.110 1.00 77.81 117 ALA A CA 1
ATOM 934 C C . ALA A 1 117 ? 9.740 15.707 -1.274 1.00 77.81 117 ALA A C 1
ATOM 936 O O . ALA A 1 117 ? 9.139 16.217 -2.221 1.00 77.81 117 ALA A O 1
ATOM 937 N N . MET A 1 118 ? 10.973 15.204 -1.394 1.00 80.12 118 MET A N 1
ATOM 938 C CA . MET A 1 118 ? 11.728 15.140 -2.647 1.00 80.12 118 MET A CA 1
ATOM 939 C C . MET A 1 118 ? 11.523 13.825 -3.409 1.00 80.12 118 MET A C 1
ATOM 941 O O . MET A 1 118 ? 11.903 13.747 -4.579 1.00 80.12 118 MET A O 1
ATOM 945 N N . ALA A 1 119 ? 10.942 12.797 -2.782 1.00 79.62 119 ALA A N 1
ATOM 946 C CA . ALA A 1 119 ? 10.680 11.526 -3.441 1.00 79.62 119 ALA A CA 1
ATOM 947 C C . ALA A 1 119 ? 9.690 11.715 -4.608 1.00 79.62 119 ALA A C 1
ATOM 949 O O . ALA A 1 119 ? 8.752 12.517 -4.507 1.00 79.62 119 ALA A O 1
ATOM 950 N N . PRO A 1 120 ? 9.846 10.971 -5.719 1.00 81.69 120 PRO A N 1
ATOM 951 C CA . PRO A 1 120 ? 8.879 11.012 -6.807 1.00 81.69 120 PRO A CA 1
ATOM 952 C C . PRO A 1 120 ? 7.465 10.736 -6.279 1.00 81.69 120 PRO A C 1
ATOM 954 O O . PRO A 1 120 ? 7.232 9.741 -5.595 1.00 81.69 120 PRO A O 1
ATOM 957 N N . LYS A 1 121 ? 6.484 11.596 -6.586 1.00 74.31 121 LYS A N 1
ATOM 958 C CA . LYS A 1 121 ? 5.089 11.395 -6.126 1.00 74.31 121 LYS A CA 1
ATOM 959 C C . LYS A 1 121 ? 4.493 10.077 -6.635 1.00 74.31 121 LYS A C 1
ATOM 961 O O . LYS A 1 121 ? 3.670 9.454 -5.965 1.00 74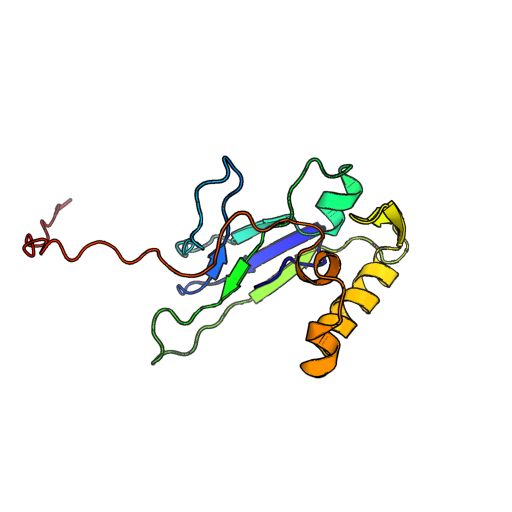.31 121 LYS A O 1
ATOM 966 N N . SER A 1 122 ? 4.943 9.654 -7.812 1.00 84.62 122 SER A N 1
ATOM 967 C CA . SER A 1 122 ? 4.727 8.332 -8.403 1.00 84.62 122 SER A CA 1
ATOM 968 C C . SER A 1 122 ? 5.153 7.189 -7.474 1.00 84.62 122 SER A C 1
ATOM 970 O O . SER A 1 122 ? 4.492 6.159 -7.479 1.00 84.62 122 SER A O 1
ATOM 972 N N . MET A 1 123 ? 6.183 7.364 -6.643 1.00 89.12 123 MET A N 1
ATOM 973 C CA . MET A 1 123 ? 6.670 6.354 -5.699 1.00 89.12 123 MET A CA 1
ATOM 974 C C . MET A 1 123 ? 5.664 6.118 -4.566 1.00 89.12 123 MET A C 1
ATOM 976 O O . MET A 1 123 ? 5.180 5.006 -4.370 1.00 89.12 123 MET A O 1
ATOM 980 N N . ILE A 1 124 ? 5.268 7.179 -3.854 1.00 89.12 124 ILE A N 1
ATOM 981 C CA . ILE A 1 124 ? 4.364 7.078 -2.691 1.00 89.12 124 ILE A CA 1
ATOM 982 C C . ILE A 1 124 ? 2.963 6.584 -3.095 1.00 89.12 124 ILE A C 1
ATOM 984 O O . ILE A 1 124 ? 2.305 5.849 -2.349 1.00 89.12 124 ILE A O 1
ATOM 988 N N . LEU A 1 125 ? 2.506 6.954 -4.295 1.00 90.19 125 LEU A N 1
ATOM 989 C CA . LEU A 1 125 ? 1.175 6.620 -4.808 1.00 90.19 125 LEU A CA 1
ATOM 990 C C . LEU A 1 125 ? 1.169 5.533 -5.895 1.00 90.19 125 LEU A C 1
ATOM 992 O O . LEU A 1 125 ? 0.131 5.338 -6.519 1.00 90.19 125 LEU A O 1
ATOM 996 N N . GLY A 1 126 ? 2.278 4.836 -6.163 1.00 89.38 126 GLY A N 1
ATOM 997 C CA . GLY A 1 126 ? 2.299 3.765 -7.175 1.00 89.38 126 GLY A CA 1
ATOM 998 C C . GLY A 1 126 ? 1.946 4.244 -8.593 1.00 89.38 126 GLY A C 1
ATOM 999 O O . GLY A 1 126 ? 1.409 3.500 -9.417 1.00 89.38 126 GLY A O 1
ATOM 1000 N N . GLY A 1 127 ? 2.178 5.530 -8.869 1.00 89.00 127 GLY A N 1
ATOM 1001 C CA . GLY A 1 127 ? 1.783 6.239 -10.088 1.00 89.00 127 GLY A CA 1
ATOM 1002 C C . GLY A 1 127 ? 0.294 6.546 -10.217 1.00 89.00 127 GLY A C 1
ATOM 1003 O O . GLY A 1 127 ? -0.154 6.964 -11.287 1.00 89.00 127 GLY A O 1
ATOM 1004 N N . MET A 1 128 ? -0.486 6.354 -9.155 1.00 88.00 128 MET A N 1
ATOM 1005 C CA . MET A 1 128 ? -1.865 6.818 -9.100 1.00 88.00 128 MET A CA 1
ATOM 1006 C C . MET A 1 128 ? -1.899 8.347 -9.012 1.00 88.00 128 MET A C 1
ATOM 1008 O O . MET A 1 128 ? -1.140 8.963 -8.263 1.00 88.00 128 MET A O 1
ATOM 1012 N N . LYS A 1 129 ? -2.781 8.964 -9.799 1.00 80.19 129 LYS A N 1
ATOM 1013 C CA . LYS A 1 129 ? -2.994 10.414 -9.793 1.00 80.19 129 LYS A CA 1
ATOM 1014 C C . LYS A 1 129 ? -4.092 10.791 -8.814 1.00 80.19 129 LYS A C 1
ATOM 1016 O O . LYS A 1 129 ? -5.026 10.027 -8.577 1.00 80.19 129 LYS A O 1
ATOM 1021 N N . GLU A 1 130 ? -3.979 12.002 -8.291 1.00 71.81 130 GLU A N 1
ATOM 1022 C CA . GLU A 1 130 ? -4.965 12.577 -7.394 1.00 71.81 130 GLU A CA 1
ATOM 1023 C C . GLU A 1 130 ? -5.744 13.671 -8.117 1.00 71.81 130 GLU A C 1
ATOM 1025 O O . GLU A 1 130 ? -5.226 14.764 -8.324 1.00 71.81 130 GLU A O 1
ATOM 1030 N N . ASP A 1 131 ? -6.989 13.397 -8.499 1.00 56.94 131 ASP A N 1
ATOM 1031 C CA . ASP A 1 131 ? -7.829 14.414 -9.134 1.00 56.94 131 ASP A CA 1
ATOM 1032 C C . ASP A 1 131 ? -8.614 15.192 -8.059 1.00 56.94 131 ASP A C 1
ATOM 1034 O O . ASP A 1 131 ? -9.581 14.680 -7.498 1.00 56.94 131 ASP A O 1
ATOM 1038 N N . GLY A 1 132 ? -8.203 16.423 -7.738 1.00 54.41 132 GLY A N 1
ATOM 1039 C CA . GLY A 1 132 ? -8.879 17.303 -6.764 1.00 54.41 132 GLY A CA 1
ATOM 1040 C C . GLY A 1 132 ? -8.162 17.449 -5.413 1.00 54.41 132 GLY A C 1
ATOM 1041 O O . GLY A 1 132 ? 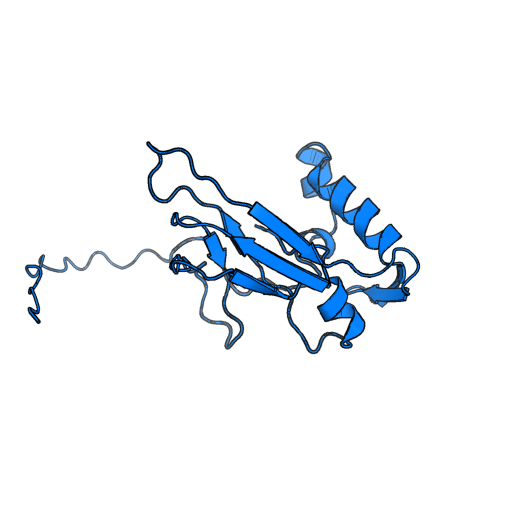-7.391 16.581 -5.017 1.00 54.41 132 GLY A O 1
ATOM 1042 N N . ALA A 1 133 ? -8.392 18.583 -4.738 1.00 47.69 133 ALA A N 1
ATOM 1043 C CA . ALA A 1 133 ? -7.801 18.911 -3.437 1.00 47.69 133 ALA A CA 1
ATOM 1044 C C . ALA A 1 133 ? -8.378 18.044 -2.301 1.00 47.69 133 ALA A C 1
ATOM 1046 O O . ALA A 1 133 ? -9.547 17.670 -2.354 1.00 47.69 133 ALA A O 1
ATOM 1047 N N . ASP A 1 134 ? -7.558 17.776 -1.278 1.00 47.25 134 ASP A N 1
ATOM 1048 C CA . ASP A 1 134 ? -7.942 17.049 -0.053 1.00 47.25 134 ASP A CA 1
ATOM 1049 C C . ASP A 1 134 ? -8.882 17.850 0.866 1.00 47.25 134 ASP A C 1
ATOM 1051 O O . ASP A 1 134 ? -9.496 17.278 1.766 1.00 47.25 134 ASP A O 1
ATOM 1055 N N . GLU A 1 135 ? -8.980 19.165 0.653 1.00 44.12 135 GLU A N 1
ATOM 1056 C CA . GLU A 1 135 ? -9.810 20.059 1.457 1.00 44.12 135 GLU A CA 1
ATOM 1057 C C . GLU A 1 135 ? -11.291 19.922 1.076 1.00 44.12 135 GLU A C 1
ATOM 1059 O O . GLU A 1 135 ? -11.632 20.009 -0.114 1.00 44.12 135 GLU A O 1
ATOM 1064 N N . PRO A 1 136 ? -12.201 19.762 2.054 1.00 44.25 136 PRO A N 1
ATOM 1065 C CA . PRO A 1 136 ? -13.621 19.877 1.780 1.00 44.25 136 PRO A CA 1
ATOM 1066 C C . PRO A 1 136 ? -13.897 21.279 1.226 1.00 44.25 136 PRO A C 1
ATOM 1068 O O . PRO A 1 136 ? -13.497 22.290 1.803 1.00 44.25 136 PRO A O 1
ATOM 1071 N N . VAL A 1 137 ? -14.612 21.361 0.101 1.00 44.09 137 VAL A N 1
ATOM 1072 C CA . VAL A 1 137 ? -15.246 22.625 -0.291 1.00 44.09 137 VAL A CA 1
ATOM 1073 C C . VAL A 1 137 ? -16.162 23.005 0.874 1.00 44.09 137 VAL A C 1
ATOM 1075 O O . VAL A 1 137 ? -16.975 22.156 1.253 1.00 44.09 137 VAL A O 1
ATOM 1078 N N . PRO A 1 138 ? -16.052 24.214 1.461 1.00 41.62 138 PRO A N 1
ATOM 1079 C CA . PRO A 1 138 ? -16.949 24.619 2.528 1.00 41.62 138 PRO A CA 1
ATOM 1080 C C . PRO A 1 138 ? -18.378 24.432 2.033 1.00 41.62 138 PRO A C 1
ATOM 1082 O O . PRO A 1 138 ? -18.789 25.062 1.055 1.00 41.62 138 PRO A O 1
ATOM 1085 N N . LEU A 1 139 ? -19.123 23.526 2.668 1.00 46.72 139 LEU A N 1
ATOM 1086 C CA . LEU A 1 139 ? -20.557 23.464 2.445 1.00 46.72 139 LEU A CA 1
ATOM 1087 C C . LEU A 1 139 ? -21.093 24.853 2.816 1.00 46.72 139 LEU A C 1
ATOM 1089 O O . LEU A 1 139 ? -20.757 25.343 3.902 1.00 46.72 139 LEU A O 1
ATOM 1093 N N . PRO A 1 140 ? -21.869 25.533 1.950 1.00 44.22 140 PRO A N 1
ATOM 1094 C CA . PRO A 1 140 ? -22.550 26.740 2.382 1.00 44.22 140 PRO A CA 1
ATOM 1095 C C . PRO A 1 140 ? -23.339 26.382 3.640 1.00 44.22 140 PRO A C 1
ATOM 1097 O O . PRO A 1 140 ? -24.011 25.351 3.667 1.00 44.22 140 PRO A O 1
ATOM 1100 N N . LEU A 1 141 ? -23.191 27.199 4.687 1.00 47.12 141 LEU A N 1
ATOM 1101 C CA . LEU A 1 141 ? -23.897 27.066 5.960 1.00 47.12 141 LEU A CA 1
ATOM 1102 C C . LEU A 1 141 ? -25.404 27.202 5.714 1.00 47.12 141 LEU A C 1
ATOM 1104 O O . LEU A 1 141 ? -26.001 28.250 5.938 1.00 47.12 141 LEU A O 1
ATOM 1108 N N . VAL A 1 142 ? -26.029 26.144 5.215 1.00 47.56 142 VAL A N 1
ATOM 1109 C CA . VAL A 1 142 ? -27.470 25.979 5.242 1.00 47.56 142 VAL A CA 1
ATOM 1110 C C . VAL A 1 142 ? -27.729 25.157 6.486 1.00 47.56 142 VAL A C 1
ATOM 1112 O O . VAL A 1 142 ? -27.342 23.994 6.566 1.00 47.56 142 VAL A O 1
ATOM 1115 N N . ALA A 1 143 ? -28.315 25.804 7.489 1.00 46.06 143 ALA A N 1
ATOM 1116 C CA . ALA A 1 143 ? -28.763 25.149 8.702 1.00 46.06 143 ALA A CA 1
ATOM 1117 C C . ALA A 1 143 ? -29.706 24.000 8.318 1.00 46.06 143 ALA A C 1
ATOM 1119 O O . ALA A 1 143 ? -30.850 24.229 7.930 1.00 46.06 143 ALA A O 1
ATOM 1120 N N . VAL A 1 144 ? -29.213 22.765 8.391 1.00 41.12 144 VAL A N 1
ATOM 1121 C CA . VAL A 1 144 ? -30.066 21.584 8.317 1.00 41.12 144 VAL A CA 1
ATOM 1122 C C . VAL A 1 144 ? -30.642 21.407 9.721 1.00 41.12 144 VAL A C 1
ATOM 1124 O O . VAL A 1 144 ? -29.865 21.228 10.663 1.00 41.12 144 VAL A O 1
ATOM 1127 N N . PRO A 1 145 ? -31.968 21.509 9.917 1.00 39.78 145 PRO A N 1
ATOM 1128 C CA . PRO A 1 145 ? -32.549 21.216 11.213 1.00 39.78 145 PRO A CA 1
ATOM 1129 C C . PRO A 1 145 ? -32.290 19.742 11.521 1.00 39.78 145 PRO A C 1
ATOM 1131 O O . PRO A 1 145 ? -32.448 18.879 10.657 1.00 39.78 145 PRO A O 1
ATOM 1134 N N . VAL A 1 146 ? -31.858 19.471 12.751 1.00 40.78 146 VAL A N 1
ATOM 1135 C CA . VAL A 1 146 ? -31.639 18.121 13.270 1.00 40.78 146 VAL A CA 1
ATOM 1136 C C . VAL A 1 146 ? -32.971 17.374 13.203 1.00 40.78 146 VAL A C 1
ATOM 1138 O O . VAL A 1 146 ? -33.837 17.559 14.055 1.00 4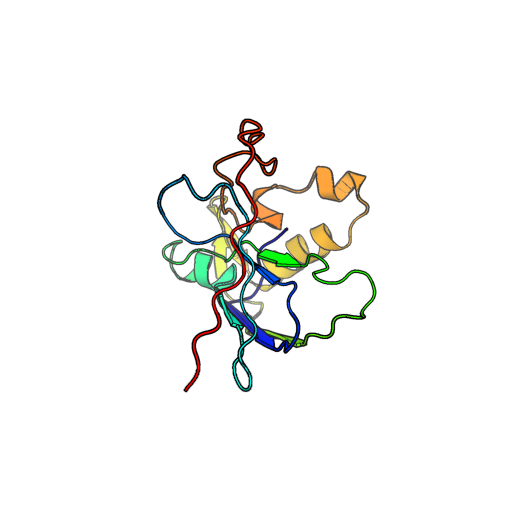0.78 146 VAL A O 1
ATOM 1141 N N . ALA A 1 147 ? -33.162 16.567 12.162 1.00 39.09 147 ALA A N 1
ATOM 1142 C CA . ALA A 1 147 ? -34.249 15.608 12.114 1.00 39.09 147 ALA A CA 1
ATOM 1143 C C . ALA A 1 147 ? -33.830 14.403 12.958 1.00 39.09 147 ALA A C 1
ATOM 1145 O O . ALA A 1 147 ? -32.811 13.763 12.698 1.00 39.09 147 ALA A O 1
ATOM 1146 N N . SER A 1 148 ? -34.610 14.169 14.009 1.00 39.66 148 SER A N 1
ATOM 1147 C CA . SER A 1 148 ? -34.551 13.034 14.924 1.00 39.66 148 SER A CA 1
ATOM 1148 C C . SER A 1 148 ? -34.261 11.719 14.203 1.00 39.66 148 SER A C 1
ATOM 1150 O O . SER A 1 148 ? -34.903 11.409 13.197 1.00 39.66 148 SER A O 1
ATOM 1152 N N . ALA A 1 149 ? -33.332 10.940 14.761 1.00 37.53 149 ALA A N 1
ATOM 1153 C CA . ALA A 1 149 ? -33.122 9.548 14.398 1.00 37.53 149 ALA A CA 1
ATOM 1154 C C . ALA A 1 149 ? -34.470 8.812 14.403 1.00 37.53 149 ALA A C 1
ATOM 1156 O O . ALA A 1 149 ? -35.163 8.785 15.418 1.00 37.53 149 ALA A O 1
ATOM 1157 N N . VAL A 1 150 ? -34.851 8.265 13.252 1.00 35.03 150 VAL A N 1
ATOM 1158 C CA . VAL A 1 150 ? -35.979 7.343 13.153 1.00 35.03 150 VAL A CA 1
ATOM 1159 C C . VAL A 1 150 ? -35.402 5.947 13.334 1.00 35.03 150 VAL A C 1
ATOM 1161 O O . VAL A 1 150 ? -34.631 5.477 12.496 1.00 35.03 150 VAL A O 1
ATOM 1164 N N . GLU A 1 151 ? -35.733 5.326 14.462 1.00 34.84 151 GLU A N 1
ATOM 1165 C CA . GLU A 1 151 ? -35.522 3.901 14.692 1.00 34.84 151 GLU A CA 1
ATOM 1166 C C . GLU A 1 151 ? -36.339 3.099 13.676 1.00 34.84 151 GLU A C 1
ATOM 1168 O O . GLU A 1 151 ? -37.498 3.414 13.401 1.00 34.84 151 GLU A O 1
ATOM 1173 N N . VAL A 1 152 ? -35.735 2.051 13.120 1.00 36.22 152 VAL A N 1
ATOM 1174 C CA . VAL A 1 152 ? -36.464 1.029 12.370 1.00 36.22 152 VAL A CA 1
ATOM 1175 C C . VAL A 1 152 ? -36.210 -0.290 13.089 1.00 36.22 152 VAL A C 1
ATOM 1177 O O . VAL A 1 152 ? -35.101 -0.820 13.041 1.00 36.22 152 VAL A O 1
ATOM 1180 N N . GLU A 1 153 ? -37.216 -0.751 13.832 1.00 32.34 153 GLU A N 1
ATOM 1181 C CA . GLU A 1 153 ? -37.227 -2.057 14.493 1.00 32.34 153 GLU A CA 1
ATOM 1182 C C . GLU A 1 153 ? -37.523 -3.199 13.504 1.00 32.34 153 GLU A C 1
ATOM 1184 O O . GLU A 1 153 ? -38.328 -3.035 12.587 1.00 32.34 153 GLU A O 1
ATOM 1189 N N . ALA A 1 154 ? -36.868 -4.332 13.804 1.00 40.84 154 ALA A N 1
ATOM 1190 C CA . ALA A 1 154 ? -37.052 -5.736 13.394 1.00 40.84 154 ALA A CA 1
ATOM 1191 C C . ALA A 1 154 ? -37.248 -6.072 11.902 1.00 40.84 154 ALA A C 1
ATOM 1193 O O . ALA A 1 154 ? -38.387 -6.004 11.389 1.00 40.84 154 ALA A O 1
#

Radius of gyration: 18.45 Å; chains: 1; bounding box: 51×40×40 Å

Organism: Verticillium longisporum (NCBI:txid100787)

Sequence (154 aa):
KHTDISTLTLLFSEQWGLQVRPPGTCGAREMGFVRPKAGCAFVHVGDSLRFASGMKFQSCIHRVVPFDPTEHRYSMAYFLRAEDDTMFVDSEGRAITAGQWHDEKFKAFTDPELWQAMAPKSMILGGMKEDGADEPVPLPLVAVPVASAVEVEA

pLDDT: mean 82.46, std 19.99, range [32.34, 98.19]

InterPro domains:
  IPR005123 Oxoglutarate/iron-dependent dioxygenase domain [PS51471] (1-82)
  IPR027443 Isopenicillin N synthase-like superfamily [G3DSA:2.60.120.330] (1-111)
  IPR044861 Isopenicillin N synthase-like, Fe(2+) 2OG dioxygenase domain [PF03171] (2-81)

Secondary structure (DSSP, 8-state):
-B--SSSEEEEE-SSS-EEEPPSSSTT--SPEEPPP-TT--EEEE-HHHHHHTTT-SPP--EEE--SSTTS----EEEEEPPPTT-EEE-TTS-EEEHHHHHHHHHHHHHS-HHHHTTS-HHHHTTT----S-SSPP-----------------